Protein AF-A0A661ICR8-F1 (afdb_monomer)

Mean predicted aligned error: 2.67 Å

Secondary structure (DSSP, 8-state):
-EEEEEE-SSSTT-EEEEEE----TT---HHHHHHHHHHHHHHHTS-EE-------TT--HHHHHHHHHHHHHHHHHHHHHHH--

Structure (mmCIF, N/CA/C/O backbone):
data_AF-A0A661ICR8-F1
#
_entry.id   AF-A0A661ICR8-F1
#
loop_
_atom_site.group_PDB
_atom_site.id
_atom_site.type_symbol
_atom_site.label_atom_id
_atom_site.label_alt_id
_atom_site.label_comp_id
_atom_site.label_asym_id
_atom_site.label_entity_id
_atom_site.label_seq_id
_atom_site.pdbx_PDB_ins_code
_atom_site.Cartn_x
_atom_site.Cartn_y
_atom_site.Cartn_z
_atom_site.occupancy
_atom_site.B_iso_or_equiv
_atom_site.auth_seq_id
_atom_site.auth_comp_id
_atom_site.auth_asym_id
_atom_site.auth_atom_id
_atom_site.pdbx_PDB_model_num
ATOM 1 N N . ALA A 1 1 ? 0.125 -6.534 -0.831 1.00 97.69 1 ALA A N 1
ATOM 2 C CA . ALA A 1 1 ? 0.493 -5.928 0.462 1.00 97.69 1 ALA A CA 1
ATOM 3 C C . ALA A 1 1 ? -0.650 -6.070 1.462 1.00 97.69 1 ALA A C 1
ATOM 5 O O . ALA A 1 1 ? -1.809 -6.052 1.064 1.00 97.69 1 ALA A O 1
ATOM 6 N N . ILE A 1 2 ? -0.330 -6.222 2.742 1.00 98.62 2 ILE A N 1
ATOM 7 C CA . ILE A 1 2 ? -1.281 -6.304 3.853 1.00 98.62 2 ILE A CA 1
ATOM 8 C C . ILE A 1 2 ? -1.026 -5.107 4.766 1.00 98.62 2 ILE A C 1
ATOM 10 O O . ILE A 1 2 ? 0.124 -4.865 5.123 1.00 98.62 2 ILE A O 1
ATOM 14 N N . GLY A 1 3 ? -2.077 -4.374 5.128 1.00 98.62 3 GLY A N 1
ATOM 15 C CA . GLY A 1 3 ? -2.050 -3.295 6.110 1.00 98.62 3 GLY A CA 1
ATOM 16 C C . GLY A 1 3 ? -2.810 -3.691 7.375 1.00 98.62 3 GLY A C 1
ATOM 17 O O . GLY A 1 3 ? -3.997 -4.021 7.310 1.00 98.62 3 GLY A O 1
ATOM 18 N N . GLU A 1 4 ? -2.133 -3.634 8.519 1.00 98.50 4 GLU A N 1
ATOM 19 C CA . GLU A 1 4 ? -2.703 -3.867 9.849 1.00 98.50 4 GLU A CA 1
ATOM 20 C C . GLU A 1 4 ? -2.883 -2.521 10.569 1.00 98.50 4 GLU A C 1
ATOM 22 O O . GLU A 1 4 ? -1.883 -1.843 10.833 1.00 98.50 4 GLU A O 1
ATOM 27 N N . PRO A 1 5 ? -4.118 -2.088 10.885 1.00 98.31 5 PRO A N 1
ATOM 28 C CA . PRO A 1 5 ? -4.334 -0.855 11.631 1.00 98.31 5 PRO A CA 1
ATOM 29 C C . PRO A 1 5 ? -3.871 -1.014 13.084 1.00 98.31 5 PRO A C 1
ATOM 31 O O . PRO A 1 5 ? -4.131 -2.021 13.733 1.00 98.31 5 PRO A O 1
ATOM 34 N N . ARG A 1 6 ? -3.233 0.019 13.632 1.00 98.06 6 ARG A N 1
ATOM 35 C CA . ARG A 1 6 ? -2.784 0.057 15.032 1.00 98.06 6 ARG A CA 1
ATOM 36 C C . ARG A 1 6 ? -2.835 1.478 15.599 1.00 98.06 6 ARG A C 1
ATOM 38 O O . ARG A 1 6 ? -2.845 2.435 14.823 1.00 98.06 6 ARG A O 1
ATOM 45 N N . PRO A 1 7 ? -2.797 1.670 16.926 1.00 97.94 7 PRO A N 1
ATOM 46 C CA . PRO A 1 7 ? -2.504 2.978 17.507 1.00 97.94 7 PRO A CA 1
ATOM 47 C C . PRO A 1 7 ? -1.177 3.542 16.980 1.00 97.94 7 PRO A C 1
ATOM 49 O O . PRO A 1 7 ? -0.224 2.798 16.727 1.00 97.94 7 PRO A O 1
ATOM 52 N N . SER A 1 8 ? -1.102 4.855 16.775 1.00 97.31 8 SER A N 1
ATOM 53 C CA . SER A 1 8 ? 0.147 5.518 16.402 1.00 97.31 8 SER A CA 1
ATOM 54 C C . SER A 1 8 ? 1.143 5.485 17.566 1.00 97.31 8 SER A C 1
ATOM 56 O O . SER A 1 8 ? 0.769 5.737 18.704 1.00 97.31 8 SER A O 1
ATOM 58 N N . LEU A 1 9 ? 2.417 5.199 17.270 1.00 95.88 9 LEU A N 1
ATOM 59 C CA . LEU A 1 9 ? 3.511 5.268 18.247 1.00 95.88 9 LEU A CA 1
ATOM 60 C C . LEU A 1 9 ? 4.027 6.702 18.440 1.00 95.88 9 LEU A C 1
ATOM 62 O O . LEU A 1 9 ? 4.647 6.996 19.453 1.00 95.88 9 LEU A O 1
ATOM 66 N N . ARG A 1 10 ? 3.798 7.582 17.453 1.00 95.81 10 ARG A N 1
ATOM 67 C CA . ARG A 1 10 ? 4.250 8.983 17.465 1.00 95.81 10 ARG A CA 1
ATOM 68 C C . ARG A 1 10 ? 3.162 9.949 17.935 1.00 95.81 10 ARG A C 1
ATOM 70 O O . ARG A 1 10 ? 3.473 10.966 18.538 1.00 95.81 10 ARG A O 1
ATOM 77 N N . ASP A 1 11 ? 1.905 9.648 17.620 1.00 96.31 11 ASP A N 1
ATOM 78 C CA . ASP A 1 11 ? 0.769 10.549 17.823 1.00 96.31 11 ASP A CA 1
ATOM 79 C C . ASP A 1 11 ? -0.302 9.867 18.676 1.00 96.31 11 ASP A C 1
ATOM 81 O O . ASP A 1 11 ? -1.150 9.136 18.157 1.00 96.31 11 ASP A O 1
ATOM 85 N N . GLU A 1 12 ? -0.287 10.115 19.981 1.00 95.38 12 GLU A N 1
ATOM 86 C CA . GLU A 1 12 ? -1.271 9.534 20.893 1.00 95.38 12 GLU A CA 1
ATOM 87 C C . GLU A 1 12 ? -2.717 9.819 20.435 1.00 95.38 12 GLU A C 1
ATOM 89 O O . GLU A 1 12 ? -3.043 10.894 19.926 1.00 95.38 12 GLU A O 1
ATOM 94 N N . GLY A 1 13 ? -3.588 8.811 20.537 1.00 94.19 13 GLY A N 1
ATOM 95 C CA . GLY A 1 13 ? -4.989 8.898 20.112 1.00 94.19 13 GLY A CA 1
ATOM 96 C C . GLY A 1 13 ? -5.238 8.809 18.599 1.00 94.19 13 GLY A C 1
ATOM 97 O O . GLY A 1 13 ? -6.394 8.679 18.185 1.00 94.19 13 GLY A O 1
ATOM 98 N N . LYS A 1 14 ? -4.201 8.818 17.747 1.00 97.00 14 LYS A N 1
ATOM 99 C CA . LYS A 1 14 ? -4.359 8.608 16.296 1.00 97.00 14 LYS A CA 1
ATOM 100 C C . LYS A 1 14 ? -4.204 7.137 15.915 1.00 97.00 14 LYS A C 1
ATOM 102 O O . LYS A 1 14 ? -3.440 6.390 16.520 1.00 97.00 14 LYS A O 1
ATOM 107 N N . ILE A 1 15 ? -4.896 6.734 14.849 1.00 97.50 15 ILE A N 1
ATOM 108 C CA . ILE A 1 15 ? -4.675 5.440 14.194 1.00 97.50 15 ILE A CA 1
ATOM 109 C C . ILE A 1 15 ? -3.578 5.596 13.139 1.00 97.50 15 ILE A C 1
ATOM 111 O O . ILE A 1 15 ? -3.523 6.589 12.415 1.00 97.50 15 ILE A O 1
ATOM 115 N N . SER A 1 16 ? -2.717 4.592 13.064 1.00 97.94 16 SER A N 1
ATOM 116 C CA . SER A 1 16 ? -1.695 4.367 12.047 1.00 97.94 16 SER A CA 1
ATOM 117 C C . SER A 1 16 ? -1.868 2.941 11.502 1.00 97.94 16 SER A C 1
ATOM 119 O O . SER A 1 16 ? -2.827 2.250 11.851 1.00 97.94 16 SER A O 1
ATOM 121 N N . ALA A 1 17 ? -0.966 2.490 10.643 1.00 98.31 17 ALA A N 1
ATOM 122 C CA . ALA A 1 17 ? -0.948 1.116 10.169 1.00 98.31 17 ALA A CA 1
ATOM 123 C C . ALA A 1 17 ? 0.490 0.621 10.013 1.00 98.31 17 ALA A C 1
ATOM 125 O O . ALA A 1 17 ? 1.419 1.418 9.871 1.00 98.31 17 ALA A O 1
ATOM 126 N N . THR A 1 18 ? 0.655 -0.695 10.061 1.00 98.25 18 THR A N 1
ATOM 127 C CA . THR A 1 18 ? 1.891 -1.382 9.689 1.00 98.25 18 THR A CA 1
ATOM 128 C C . THR A 1 18 ? 1.621 -2.203 8.434 1.00 98.25 18 THR A C 1
ATOM 130 O O . THR A 1 18 ? 0.688 -3.005 8.405 1.00 98.25 18 THR A O 1
ATOM 133 N N . GLY A 1 19 ? 2.428 -1.998 7.400 1.00 97.94 19 GLY A N 1
ATOM 134 C CA . GLY A 1 19 ? 2.330 -2.684 6.122 1.00 97.94 19 GLY A CA 1
ATOM 135 C C . GLY A 1 19 ? 3.370 -3.786 5.965 1.00 97.94 19 GLY A C 1
ATOM 136 O O . GLY A 1 19 ? 4.527 -3.631 6.351 1.00 97.94 19 GLY A O 1
ATOM 137 N N . SER A 1 20 ? 2.980 -4.890 5.340 1.00 98.12 20 SER A N 1
ATOM 138 C CA . SER A 1 20 ? 3.884 -5.939 4.859 1.00 98.12 20 SER A CA 1
ATOM 139 C C . SER A 1 20 ? 3.595 -6.220 3.389 1.00 98.12 20 SER A C 1
ATOM 141 O O . SER A 1 20 ? 2.437 -6.307 2.976 1.00 98.12 20 SER A O 1
ATOM 143 N N . VAL A 1 21 ? 4.634 -6.351 2.573 1.00 97.12 21 VAL A N 1
ATOM 144 C CA . VAL A 1 21 ? 4.509 -6.640 1.143 1.00 97.12 21 VAL A CA 1
ATOM 145 C C . VAL A 1 21 ? 5.504 -7.721 0.765 1.00 97.12 21 VAL A C 1
ATOM 147 O O . VAL A 1 21 ? 6.624 -7.747 1.266 1.00 97.12 21 VAL A O 1
ATOM 150 N N . TYR A 1 22 ? 5.054 -8.634 -0.084 1.00 95.19 22 TYR A N 1
ATOM 151 C CA . TYR A 1 22 ? 5.905 -9.610 -0.733 1.00 95.19 22 TYR A CA 1
ATOM 152 C C . TYR A 1 22 ? 5.917 -9.276 -2.219 1.00 95.19 22 TYR A C 1
ATOM 154 O O . TYR A 1 22 ? 4.848 -9.161 -2.824 1.00 95.19 22 TYR A O 1
ATOM 162 N N . THR A 1 23 ? 7.111 -9.103 -2.776 1.00 94.94 23 THR A N 1
ATOM 163 C CA . THR A 1 23 ? 7.313 -8.623 -4.145 1.00 94.94 23 THR A CA 1
ATOM 164 C C . THR A 1 23 ? 8.048 -9.689 -4.933 1.00 94.94 23 THR A C 1
ATOM 166 O O . THR A 1 23 ? 9.143 -10.103 -4.551 1.00 94.94 23 THR A O 1
ATOM 169 N N . PHE A 1 24 ? 7.445 -10.143 -6.027 1.00 92.94 24 PHE A N 1
ATOM 170 C CA . PHE A 1 24 ? 8.092 -11.079 -6.938 1.00 92.94 24 PHE A CA 1
ATOM 171 C C . PHE A 1 24 ? 9.142 -10.367 -7.799 1.00 92.94 24 PHE A C 1
ATOM 173 O O . PHE A 1 24 ? 9.056 -9.164 -8.049 1.00 92.94 24 PHE A O 1
ATOM 180 N N 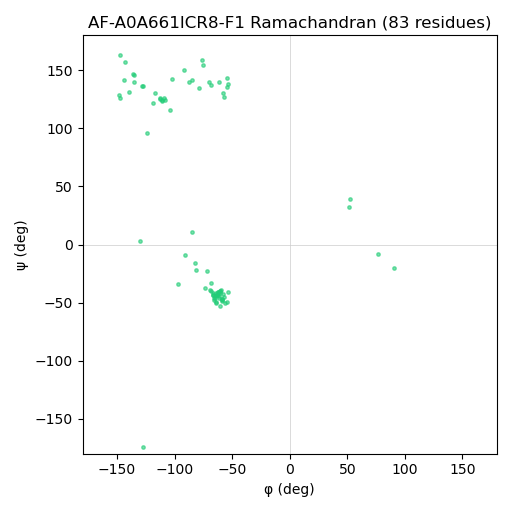. LEU A 1 25 ? 10.141 -11.118 -8.270 1.00 93.75 25 LEU A N 1
ATOM 181 C CA . LEU A 1 25 ? 11.183 -10.595 -9.154 1.00 93.75 25 LEU A CA 1
ATOM 182 C C . LEU A 1 25 ? 10.562 -9.935 -10.397 1.00 93.75 25 LEU A C 1
ATOM 184 O O . LEU A 1 25 ? 9.659 -10.494 -11.009 1.00 93.75 25 LEU A O 1
ATOM 188 N N . GLY A 1 26 ? 11.065 -8.756 -10.768 1.00 90.12 26 GLY A N 1
ATOM 189 C CA . GLY A 1 26 ? 10.580 -7.987 -11.921 1.00 90.12 26 GLY A CA 1
ATOM 190 C C . GLY A 1 26 ? 9.458 -6.996 -11.601 1.00 90.12 26 GLY A C 1
ATOM 191 O O . GLY A 1 26 ? 9.321 -6.015 -12.322 1.00 90.12 26 GLY A O 1
ATOM 192 N N . HIS A 1 27 ? 8.742 -7.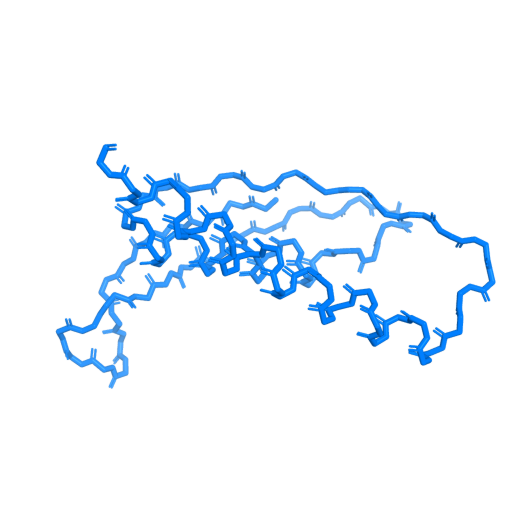172 -10.487 1.00 92.38 27 HIS A N 1
ATOM 193 C CA . HIS A 1 27 ? 7.733 -6.218 -10.022 1.00 92.38 27 HIS A CA 1
ATOM 194 C C . HIS A 1 27 ? 8.361 -5.084 -9.204 1.00 92.38 27 HIS A C 1
ATOM 196 O O . HIS A 1 27 ? 9.303 -5.304 -8.435 1.00 92.38 27 HIS A O 1
ATOM 202 N N . LYS A 1 28 ? 7.841 -3.867 -9.381 1.00 90.69 28 LYS A N 1
ATOM 203 C CA . LYS A 1 28 ? 8.354 -2.614 -8.793 1.00 90.69 28 LYS A CA 1
ATOM 204 C C . LYS A 1 28 ? 7.276 -1.771 -8.108 1.00 90.69 28 LYS A C 1
ATOM 206 O O . LYS A 1 28 ? 7.550 -0.687 -7.607 1.00 90.69 28 LYS A O 1
ATOM 211 N N . GLU A 1 29 ? 6.048 -2.269 -8.065 1.00 94.44 29 GLU A N 1
ATOM 212 C CA . GLU A 1 29 ? 4.884 -1.569 -7.511 1.00 94.44 29 GLU A CA 1
ATOM 213 C C . GLU A 1 29 ? 4.748 -1.746 -5.986 1.00 94.44 29 GLU A C 1
ATOM 215 O O . GLU A 1 29 ? 3.711 -1.445 -5.395 1.00 94.44 29 GLU A O 1
ATOM 220 N N . ASP A 1 30 ? 5.767 -2.285 -5.323 1.00 95.75 30 ASP A N 1
ATOM 221 C CA . ASP A 1 30 ? 5.709 -2.717 -3.930 1.00 95.75 30 ASP A CA 1
ATOM 222 C C . ASP A 1 30 ? 5.569 -1.558 -2.948 1.00 95.75 30 ASP A C 1
ATOM 224 O O . ASP A 1 30 ? 4.780 -1.648 -2.002 1.00 95.75 30 ASP A O 1
ATOM 228 N N . VAL A 1 31 ? 6.274 -0.456 -3.212 1.00 95.44 31 VAL A N 1
ATOM 229 C CA . VAL A 1 31 ? 6.202 0.768 -2.406 1.00 95.44 31 VAL A CA 1
ATOM 230 C C . VAL A 1 31 ? 4.777 1.313 -2.407 1.00 95.44 31 VAL A C 1
ATOM 232 O O . VAL A 1 31 ? 4.186 1.488 -1.340 1.00 95.44 31 VAL A O 1
ATOM 235 N N . ILE A 1 32 ? 4.190 1.502 -3.595 1.00 97.19 32 ILE A N 1
ATOM 236 C CA . ILE A 1 32 ? 2.839 2.052 -3.713 1.00 97.19 32 ILE A CA 1
ATOM 237 C C . ILE A 1 32 ? 1.789 1.064 -3.194 1.00 97.19 32 ILE A C 1
ATOM 239 O O . ILE A 1 32 ? 0.884 1.461 -2.467 1.00 97.19 32 ILE A O 1
ATOM 243 N N . ALA A 1 33 ? 1.931 -0.241 -3.455 1.00 97.81 33 ALA A N 1
ATOM 244 C CA . ALA A 1 33 ? 1.005 -1.247 -2.939 1.00 97.81 33 ALA A CA 1
ATOM 245 C C . ALA A 1 33 ? 1.001 -1.295 -1.403 1.00 97.81 33 ALA A C 1
ATOM 247 O O . ALA A 1 33 ? -0.063 -1.421 -0.789 1.00 97.81 33 ALA A O 1
ATOM 248 N N . LYS A 1 34 ? 2.179 -1.192 -0.770 1.00 98.38 34 LYS A N 1
ATOM 249 C CA . LYS A 1 34 ? 2.309 -1.122 0.690 1.00 98.38 34 LYS A CA 1
ATOM 250 C C . LYS A 1 34 ? 1.702 0.163 1.242 1.00 98.38 34 LYS A C 1
ATOM 252 O O . LYS A 1 34 ? 0.916 0.079 2.183 1.00 98.38 34 LYS A O 1
ATOM 257 N N . GLU A 1 35 ? 2.014 1.310 0.644 1.00 98.12 35 GLU A N 1
ATOM 258 C CA . GLU A 1 35 ? 1.472 2.607 1.060 1.00 98.12 35 GLU A CA 1
ATOM 259 C C . GLU A 1 35 ? -0.060 2.618 0.986 1.00 98.12 35 GLU A C 1
ATOM 261 O O . GLU A 1 35 ? -0.731 2.952 1.963 1.00 98.12 35 GLU A O 1
ATOM 266 N N . MET A 1 36 ? -0.634 2.163 -0.132 1.00 98.50 36 MET A N 1
ATOM 267 C CA . MET A 1 36 ? -2.085 2.055 -0.290 1.00 98.50 36 MET A CA 1
ATOM 268 C C . MET A 1 36 ? -2.702 1.151 0.786 1.00 98.50 36 MET A C 1
ATOM 270 O O . MET A 1 36 ? -3.732 1.499 1.363 1.00 98.50 36 MET A O 1
ATOM 274 N N . ALA A 1 37 ? -2.080 0.007 1.095 1.00 98.69 37 ALA A N 1
ATOM 275 C CA . ALA A 1 37 ? -2.579 -0.899 2.128 1.00 98.69 37 ALA A CA 1
ATOM 276 C C . ALA A 1 37 ? -2.551 -0.259 3.525 1.00 98.69 37 ALA A C 1
ATOM 278 O O . ALA A 1 37 ? -3.516 -0.399 4.278 1.00 98.69 37 ALA A O 1
ATOM 279 N N . GLU A 1 38 ? -1.481 0.465 3.865 1.00 98.69 38 GLU A N 1
ATOM 280 C CA . GLU A 1 38 ? -1.350 1.189 5.134 1.00 98.69 38 GLU A CA 1
ATOM 281 C C . GLU A 1 38 ? -2.376 2.324 5.246 1.00 98.69 38 GLU A C 1
ATOM 283 O O . GLU A 1 38 ? -3.068 2.439 6.262 1.00 98.69 38 GLU A O 1
ATOM 288 N N . GLU A 1 39 ? -2.538 3.128 4.194 1.00 98.50 39 GLU A N 1
ATOM 289 C CA . GLU A 1 39 ? -3.469 4.256 4.179 1.00 98.50 39 GLU A CA 1
ATOM 290 C C . GLU A 1 39 ? -4.931 3.806 4.242 1.00 98.50 39 GLU A C 1
ATOM 292 O O . GLU A 1 39 ? -5.710 4.359 5.026 1.00 98.50 39 GLU A O 1
ATOM 297 N N . VAL A 1 40 ? -5.312 2.770 3.484 1.00 98.50 40 VAL A N 1
ATOM 298 C CA . VAL A 1 40 ? -6.669 2.211 3.550 1.00 98.50 40 VAL A CA 1
ATOM 299 C C . VAL A 1 40 ? -6.918 1.560 4.906 1.00 98.50 40 VAL A C 1
ATOM 301 O O . VAL A 1 40 ? -7.963 1.817 5.504 1.00 98.50 40 VAL A O 1
ATOM 304 N N . ALA A 1 41 ? -5.969 0.791 5.448 1.00 98.56 41 ALA A N 1
ATOM 305 C CA . ALA A 1 41 ? -6.132 0.168 6.761 1.00 98.56 41 ALA A CA 1
ATOM 306 C C . ALA A 1 41 ? -6.304 1.213 7.872 1.00 98.56 41 ALA A C 1
ATOM 308 O O . ALA A 1 41 ? -7.241 1.128 8.673 1.00 98.56 41 ALA A O 1
ATOM 309 N N . LYS A 1 42 ? -5.455 2.249 7.871 1.00 97.81 42 LYS A N 1
ATOM 310 C CA . LYS A 1 42 ? -5.543 3.404 8.774 1.00 97.81 42 LYS A CA 1
ATOM 311 C C . LYS A 1 42 ? -6.878 4.133 8.623 1.00 97.81 42 LYS A C 1
ATOM 313 O O . LYS A 1 42 ? -7.533 4.451 9.617 1.00 97.81 42 LYS A O 1
ATOM 318 N N . GLY A 1 43 ? -7.289 4.390 7.382 1.00 97.12 43 GLY A N 1
ATOM 319 C CA . GLY A 1 43 ? -8.530 5.079 7.048 1.00 97.12 43 GLY A CA 1
ATOM 320 C C . GLY A 1 43 ? -9.766 4.288 7.467 1.00 97.12 43 GLY A C 1
ATOM 321 O O . GLY A 1 43 ? -10.685 4.834 8.065 1.00 97.12 43 GLY A O 1
ATOM 322 N N . LEU A 1 44 ? -9.815 2.989 7.226 1.00 97.00 44 LEU A N 1
ATOM 323 C CA . LEU A 1 44 ? -11.005 2.189 7.512 1.00 97.00 44 LEU A CA 1
ATOM 324 C C . LEU A 1 44 ? -11.006 1.576 8.914 1.00 97.00 44 LEU A C 1
ATOM 326 O O . LEU A 1 44 ? -12.035 1.050 9.328 1.00 97.00 44 LEU A O 1
ATOM 330 N N . ARG A 1 45 ? -9.884 1.655 9.646 1.00 97.12 45 ARG A N 1
ATOM 331 C CA . ARG A 1 45 ? -9.648 0.927 10.908 1.00 97.12 45 ARG A CA 1
ATOM 332 C C . ARG A 1 45 ? -9.911 -0.573 10.750 1.00 97.12 45 ARG A C 1
ATOM 334 O O . ARG A 1 45 ? -10.490 -1.215 11.622 1.00 97.12 45 ARG A O 1
ATOM 341 N N . LYS A 1 46 ? -9.510 -1.121 9.602 1.00 97.44 46 LYS A N 1
ATOM 342 C CA . LYS A 1 46 ? -9.715 -2.522 9.225 1.00 97.44 46 LYS A CA 1
ATOM 343 C C . LYS A 1 46 ? -8.446 -3.084 8.609 1.00 97.44 46 LYS A C 1
ATOM 345 O O . LYS A 1 46 ? -7.733 -2.380 7.896 1.00 97.44 46 LYS A O 1
ATOM 350 N N . ARG A 1 47 ? -8.199 -4.371 8.843 1.00 98.38 47 ARG A N 1
ATOM 351 C CA . ARG A 1 47 ? -7.178 -5.117 8.103 1.00 98.38 47 ARG A CA 1
ATOM 352 C C . ARG A 1 47 ? -7.499 -5.058 6.618 1.00 98.38 47 ARG A C 1
ATOM 354 O O . ARG A 1 47 ? -8.640 -5.302 6.232 1.00 98.38 47 ARG A O 1
ATOM 361 N N . THR A 1 48 ? -6.507 -4.699 5.815 1.00 98.38 48 THR A N 1
ATOM 362 C CA . THR A 1 48 ? -6.683 -4.469 4.380 1.00 98.38 48 THR A CA 1
ATOM 363 C C . THR A 1 48 ? -5.654 -5.259 3.594 1.00 98.38 48 THR A C 1
ATOM 365 O O . THR A 1 48 ? -4.476 -5.263 3.940 1.00 98.38 48 THR A O 1
ATOM 368 N N . VAL A 1 49 ? -6.091 -5.896 2.511 1.00 98.38 49 VAL A N 1
ATOM 369 C CA . VAL A 1 49 ? -5.211 -6.515 1.519 1.00 98.38 49 VAL A CA 1
ATOM 370 C C . VAL A 1 49 ? -5.309 -5.698 0.237 1.00 98.38 49 VAL A C 1
ATOM 372 O O . VAL A 1 49 ? -6.401 -5.503 -0.288 1.00 98.38 49 VAL A O 1
ATOM 375 N N . VAL A 1 50 ? -4.170 -5.226 -0.265 1.00 97.94 50 VAL A N 1
ATOM 376 C CA . VAL A 1 50 ? -4.046 -4.610 -1.590 1.00 97.94 50 VAL A CA 1
ATOM 377 C C . VAL A 1 50 ? -3.285 -5.570 -2.489 1.00 97.94 50 VAL A C 1
ATOM 379 O O . VAL A 1 50 ? -2.162 -5.970 -2.173 1.00 97.94 50 VAL A O 1
ATOM 382 N N . VAL A 1 51 ? -3.891 -5.925 -3.615 1.00 95.94 51 VAL A N 1
ATOM 383 C CA . VAL A 1 51 ? -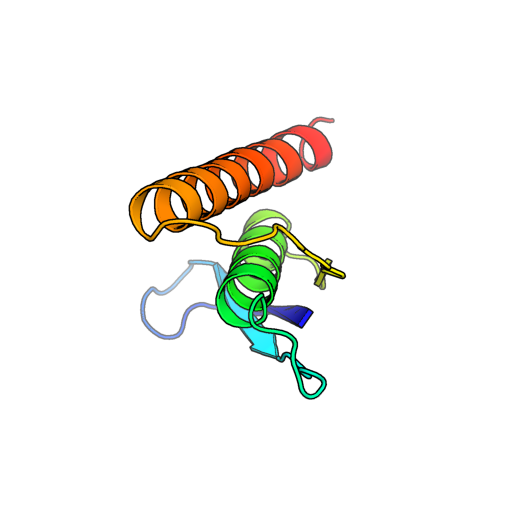3.240 -6.649 -4.708 1.00 95.94 51 VAL A CA 1
ATOM 384 C C . VAL A 1 51 ? -3.097 -5.659 -5.853 1.00 95.94 51 VAL A C 1
ATOM 386 O O . VAL A 1 51 ? -4.077 -5.022 -6.232 1.00 95.94 51 VAL A O 1
ATOM 389 N N . ALA A 1 52 ? -1.881 -5.492 -6.357 1.00 94.19 52 ALA A N 1
ATOM 390 C CA . ALA A 1 52 ? -1.575 -4.545 -7.415 1.00 94.19 52 ALA A CA 1
ATOM 391 C C . ALA A 1 52 ? -0.667 -5.213 -8.445 1.00 94.19 52 ALA A C 1
ATOM 393 O O . ALA A 1 52 ? 0.171 -6.042 -8.094 1.00 94.19 52 ALA A O 1
ATOM 394 N N . GLY A 1 53 ? -0.864 -4.833 -9.700 1.00 92.81 53 GLY A N 1
ATOM 395 C CA . GLY A 1 53 ? 0.013 -5.145 -10.814 1.00 92.81 53 GLY A CA 1
ATOM 396 C C . GLY A 1 53 ? -0.081 -3.984 -11.786 1.00 92.81 53 GLY A C 1
ATOM 397 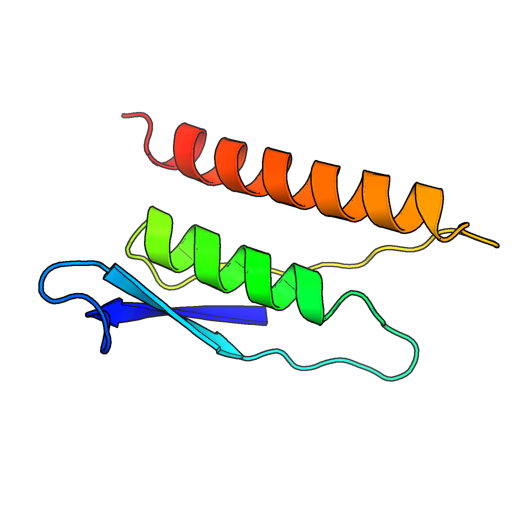O O . GLY A 1 53 ? -1.184 -3.526 -12.096 1.00 92.81 53 GLY A O 1
ATOM 398 N N . MET A 1 54 ? 1.064 -3.450 -12.186 1.00 91.62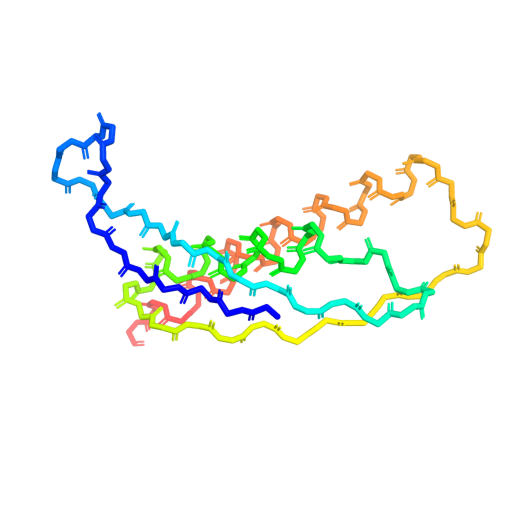 54 MET A N 1
ATOM 399 C CA . MET A 1 54 ? 1.123 -2.259 -13.019 1.00 91.62 54 MET A CA 1
ATOM 400 C C . MET A 1 54 ? 2.225 -2.455 -14.052 1.00 91.62 54 MET A C 1
ATOM 402 O O . MET A 1 54 ? 3.320 -2.894 -13.713 1.00 91.62 54 MET A O 1
ATOM 406 N N . HIS A 1 55 ? 1.912 -2.196 -15.316 1.00 93.06 55 HIS A N 1
ATOM 407 C CA . HIS A 1 55 ? 2.815 -2.479 -16.419 1.00 93.06 55 HIS A CA 1
ATOM 408 C C . HIS A 1 55 ? 2.621 -1.443 -17.517 1.00 93.06 55 HIS A C 1
ATOM 410 O O . HIS A 1 55 ? 1.502 -1.230 -17.984 1.00 93.06 55 HIS A O 1
ATOM 416 N N . TRP A 1 56 ? 3.728 -0.819 -17.899 1.00 94.38 56 TRP A N 1
ATOM 417 C CA . TRP A 1 56 ? 3.841 0.105 -19.015 1.00 94.38 56 TRP A CA 1
ATOM 418 C C . TRP A 1 56 ? 5.204 -0.103 -19.657 1.00 94.38 56 TRP A C 1
ATOM 420 O O . TRP A 1 56 ? 6.198 -0.291 -18.950 1.00 94.38 56 TRP A O 1
ATOM 430 N N . ASP A 1 57 ? 5.239 -0.035 -20.979 1.00 95.62 57 ASP A N 1
ATOM 431 C CA . ASP A 1 57 ? 6.482 -0.041 -21.735 1.00 95.62 57 ASP A CA 1
ATOM 432 C C . ASP A 1 57 ? 7.120 1.349 -21.684 1.00 95.62 57 ASP A C 1
ATOM 434 O O . ASP A 1 57 ? 6.431 2.354 -21.845 1.00 95.62 57 ASP A O 1
ATOM 438 N N . GLU A 1 58 ? 8.432 1.394 -21.436 1.00 95.31 58 GLU A N 1
ATOM 439 C CA . GLU A 1 58 ? 9.256 2.615 -21.496 1.00 95.31 58 GLU A CA 1
ATOM 440 C C . GLU A 1 58 ? 8.717 3.812 -20.683 1.00 95.31 58 GLU A C 1
ATOM 442 O O . GLU A 1 58 ? 8.937 4.965 -21.050 1.00 95.31 58 GLU A O 1
ATOM 447 N N . ILE A 1 59 ? 8.039 3.548 -19.556 1.00 95.94 59 ILE A N 1
ATOM 448 C CA . ILE A 1 59 ? 7.446 4.596 -18.715 1.00 95.94 59 ILE A CA 1
ATOM 449 C C . ILE A 1 59 ? 8.498 5.608 -18.242 1.00 95.94 59 ILE A C 1
ATOM 451 O O . ILE A 1 59 ? 9.526 5.243 -17.657 1.00 95.94 59 ILE A O 1
ATOM 455 N N . SER A 1 60 ? 8.234 6.894 -18.477 1.00 97.62 60 SER A N 1
ATOM 456 C CA . SER A 1 60 ? 9.145 7.963 -18.071 1.00 97.62 60 SER A CA 1
ATOM 457 C C . SER A 1 60 ? 9.064 8.235 -16.559 1.00 97.62 60 SER A C 1
ATOM 459 O O . SER A 1 60 ? 8.044 7.945 -15.925 1.00 97.62 60 SER A O 1
ATOM 461 N N . PRO A 1 61 ? 10.095 8.842 -15.942 1.00 97.06 61 PRO A N 1
ATOM 462 C CA . PRO A 1 61 ? 10.026 9.279 -14.546 1.00 97.06 61 PRO A CA 1
ATOM 463 C C . PRO A 1 61 ? 8.817 10.179 -14.243 1.00 97.06 61 PRO A C 1
ATOM 465 O O . PRO A 1 61 ? 8.143 9.995 -13.232 1.00 97.06 61 PRO A O 1
ATOM 468 N N . GLU A 1 62 ? 8.483 11.102 -15.145 1.00 98.19 62 GLU A N 1
ATOM 469 C CA . GLU A 1 62 ? 7.338 12.009 -15.002 1.00 98.19 62 GLU A CA 1
ATOM 470 C C . GLU A 1 62 ? 5.998 11.261 -15.091 1.00 98.19 62 GLU A C 1
ATOM 472 O O . GLU A 1 62 ? 5.007 11.640 -14.464 1.00 98.19 62 GLU A O 1
ATOM 477 N N . GLU A 1 63 ? 5.932 10.192 -15.884 1.00 97.25 63 GLU A N 1
ATOM 478 C CA . GLU A 1 63 ? 4.756 9.327 -15.957 1.00 97.25 63 GLU A CA 1
ATOM 479 C C . GLU A 1 63 ? 4.614 8.453 -14.711 1.00 97.25 63 GLU A C 1
ATOM 481 O O . GLU A 1 63 ? 3.498 8.299 -14.208 1.00 97.25 63 GLU A O 1
ATOM 486 N N . ILE A 1 64 ? 5.725 7.959 -14.154 1.00 96.12 64 ILE A N 1
ATOM 487 C CA . ILE A 1 64 ? 5.738 7.265 -12.859 1.00 96.12 64 ILE A CA 1
ATOM 488 C C . ILE A 1 64 ? 5.152 8.174 -11.771 1.00 96.12 64 ILE A C 1
ATOM 490 O O . ILE A 1 64 ? 4.289 7.735 -11.009 1.00 96.12 64 ILE A O 1
ATOM 494 N N . GLU A 1 65 ? 5.551 9.448 -11.721 1.00 97.00 65 GLU A N 1
ATOM 495 C CA . GLU A 1 65 ? 4.997 10.413 -10.761 1.00 97.00 65 GLU A CA 1
ATOM 496 C C . GLU A 1 65 ? 3.480 10.572 -10.923 1.00 97.00 65 GLU A C 1
ATOM 498 O O . GLU A 1 65 ? 2.733 10.457 -9.948 1.00 97.00 65 GLU A O 1
ATOM 503 N N . LYS A 1 66 ? 2.988 10.732 -12.159 1.00 97.75 66 LYS A N 1
ATOM 504 C CA . LYS A 1 66 ? 1.540 10.818 -12.437 1.00 97.75 66 LYS A CA 1
ATOM 505 C C . LYS A 1 66 ? 0.785 9.568 -11.989 1.00 97.75 66 LYS A C 1
ATOM 507 O O . LYS A 1 66 ? -0.342 9.670 -11.492 1.00 97.75 66 LYS A O 1
ATOM 512 N N . VAL A 1 67 ? 1.381 8.393 -12.175 1.00 96.62 67 VAL A N 1
ATOM 513 C CA . VAL A 1 67 ? 0.817 7.112 -11.745 1.00 96.62 67 VAL A CA 1
ATOM 514 C C . VAL A 1 67 ? 0.745 7.038 -10.217 1.00 96.62 67 VAL A C 1
ATOM 516 O O . VAL A 1 67 ? -0.309 6.696 -9.676 1.00 96.62 67 VAL A O 1
ATOM 519 N N . ILE A 1 68 ? 1.809 7.427 -9.510 1.00 96.94 68 ILE A N 1
ATOM 520 C CA . ILE A 1 68 ? 1.834 7.491 -8.040 1.00 96.94 68 ILE A CA 1
ATOM 521 C C . ILE A 1 68 ? 0.743 8.440 -7.527 1.00 96.94 68 ILE A C 1
ATOM 523 O O . ILE A 1 68 ? -0.063 8.060 -6.673 1.00 96.94 68 ILE A O 1
ATOM 527 N N . GLU A 1 69 ? 0.633 9.640 -8.100 1.00 98.19 69 GLU A N 1
ATOM 528 C CA . GLU A 1 69 ? -0.417 10.591 -7.731 1.00 98.19 69 GLU A CA 1
ATOM 529 C C . GLU A 1 69 ? -1.826 10.035 -7.980 1.00 98.19 69 GLU A C 1
ATOM 531 O O . GLU A 1 69 ? -2.746 10.248 -7.179 1.00 98.19 69 GLU A O 1
ATOM 536 N N . ALA A 1 70 ? -2.025 9.322 -9.093 1.00 97.94 70 ALA A N 1
ATOM 537 C CA . ALA A 1 70 ? -3.293 8.673 -9.394 1.00 97.94 70 ALA A CA 1
ATOM 538 C C . ALA A 1 70 ? -3.639 7.611 -8.340 1.00 97.94 70 ALA A C 1
ATOM 540 O O . ALA A 1 70 ? -4.777 7.590 -7.859 1.00 97.94 70 ALA A O 1
ATOM 541 N N . CYS A 1 71 ? -2.668 6.802 -7.912 1.00 98.12 71 CYS A N 1
ATOM 542 C CA . CYS A 1 71 ? -2.832 5.828 -6.831 1.00 98.12 71 CYS A CA 1
ATOM 543 C C . CYS A 1 71 ? -3.178 6.499 -5.493 1.00 98.12 71 CYS A C 1
ATOM 545 O O . CYS A 1 71 ? -4.082 6.041 -4.786 1.00 98.12 71 CYS A O 1
ATOM 547 N N . HIS A 1 72 ? -2.550 7.629 -5.157 1.00 98.38 72 HIS A N 1
ATOM 548 C CA . HIS A 1 72 ? -2.891 8.399 -3.954 1.00 98.38 72 HIS A CA 1
ATOM 549 C C . HIS A 1 72 ? -4.319 8.952 -4.004 1.00 98.38 72 HIS A C 1
ATOM 551 O O . HIS A 1 72 ? -5.065 8.857 -3.022 1.00 98.38 72 HIS A O 1
ATOM 557 N N . ARG A 1 73 ? -4.742 9.504 -5.150 1.00 98.56 73 ARG A N 1
ATOM 558 C CA . ARG A 1 73 ? -6.127 9.970 -5.346 1.00 98.56 73 ARG A CA 1
ATOM 559 C C . ARG A 1 73 ? -7.123 8.816 -5.247 1.00 98.56 73 ARG A C 1
ATOM 561 O O . ARG A 1 73 ? -8.147 8.956 -4.575 1.00 98.56 73 ARG A O 1
ATO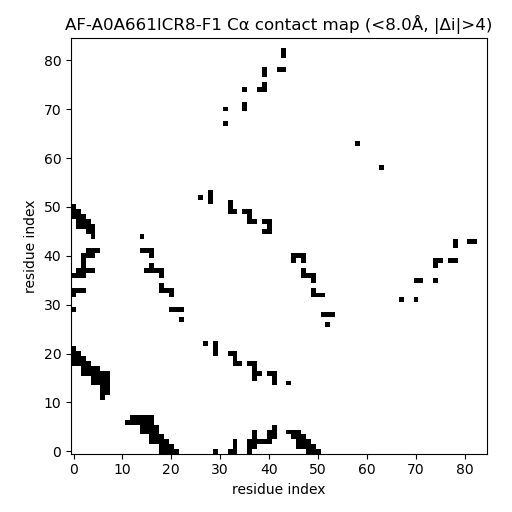M 568 N N . LEU A 1 74 ? -6.812 7.677 -5.867 1.00 98.19 74 LEU A N 1
ATOM 569 C CA . LEU A 1 74 ? -7.642 6.476 -5.824 1.00 98.19 74 LEU A CA 1
ATOM 570 C C . LEU A 1 74 ? -7.796 5.957 -4.391 1.00 98.19 74 LEU A C 1
ATOM 572 O O . LEU A 1 74 ? -8.910 5.681 -3.961 1.00 98.19 74 LEU A O 1
ATOM 576 N N . THR A 1 75 ? -6.708 5.916 -3.625 1.00 98.50 75 THR A N 1
ATOM 577 C CA . THR A 1 75 ? -6.703 5.515 -2.209 1.00 98.50 75 THR A CA 1
ATOM 578 C C . THR A 1 75 ? -7.658 6.363 -1.377 1.00 98.50 75 THR A C 1
ATOM 580 O O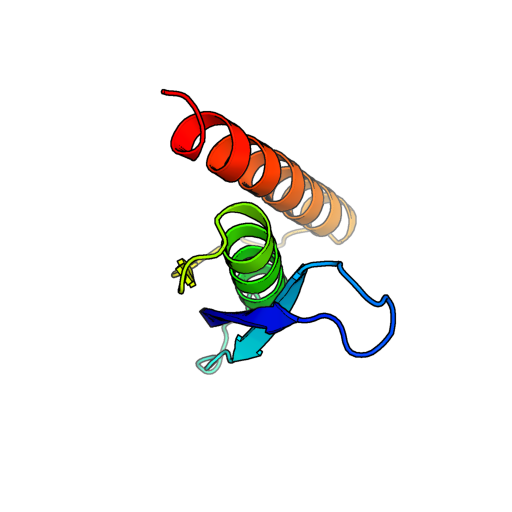 . THR A 1 75 ? -8.523 5.837 -0.674 1.00 98.50 75 THR A O 1
ATOM 583 N N . LYS A 1 76 ? -7.562 7.694 -1.503 1.00 98.31 76 LYS A N 1
ATOM 584 C CA . LYS A 1 76 ? -8.462 8.631 -0.812 1.00 98.31 76 LYS A CA 1
ATOM 585 C C . LYS A 1 76 ? -9.921 8.412 -1.218 1.00 98.31 76 LYS A C 1
ATOM 587 O O . LYS A 1 76 ? -10.799 8.448 -0.356 1.00 98.31 76 LYS A O 1
ATOM 592 N N . LYS A 1 77 ? -10.178 8.157 -2.506 1.00 98.25 77 LYS A N 1
ATOM 593 C CA . LYS A 1 77 ? -11.521 7.856 -3.017 1.00 98.25 77 LYS A CA 1
ATOM 594 C C . LYS A 1 77 ? -12.063 6.555 -2.421 1.00 98.25 77 LYS A C 1
ATOM 596 O O . LYS A 1 77 ? -13.155 6.580 -1.873 1.00 98.25 77 LYS A O 1
ATOM 601 N N . ILE A 1 78 ? -11.292 5.465 -2.433 1.00 97.56 78 ILE A N 1
ATOM 602 C CA . ILE A 1 78 ? -11.686 4.174 -1.839 1.00 97.56 78 ILE A CA 1
ATOM 603 C C . ILE A 1 78 ? -12.086 4.351 -0.370 1.00 97.56 78 ILE A C 1
ATOM 605 O O . ILE A 1 78 ? -13.161 3.915 0.029 1.00 97.56 78 ILE A O 1
ATOM 609 N N . ILE A 1 79 ? -11.261 5.035 0.430 1.00 98.06 79 ILE A N 1
ATOM 610 C CA . ILE A 1 79 ? -11.557 5.265 1.853 1.00 98.06 79 ILE A CA 1
ATOM 611 C C . ILE A 1 79 ? -12.864 6.046 2.025 1.00 98.06 79 ILE A C 1
ATOM 613 O O . ILE A 1 79 ? -13.648 5.729 2.918 1.00 98.06 79 ILE A O 1
ATOM 617 N N . LYS A 1 80 ? -13.092 7.072 1.197 1.00 98.00 80 LYS A N 1
ATOM 618 C CA . LYS A 1 80 ? -14.308 7.890 1.246 1.00 98.00 80 LYS A CA 1
ATOM 619 C C . LYS A 1 80 ? -15.553 7.069 0.906 1.00 98.00 80 LYS A C 1
ATOM 621 O O . LYS A 1 80 ? -16.508 7.115 1.670 1.00 98.00 80 LYS A O 1
ATOM 626 N N . GLU A 1 81 ? -15.526 6.327 -0.199 1.00 97.12 81 GLU A N 1
ATOM 627 C CA . GLU A 1 81 ? -16.676 5.546 -0.674 1.00 97.12 81 GLU A CA 1
ATOM 628 C C . GLU A 1 81 ? -17.012 4.395 0.282 1.00 97.12 81 GLU A C 1
ATOM 630 O O . GLU A 1 81 ? -18.169 4.193 0.619 1.00 97.12 81 GLU A O 1
ATOM 635 N N . VAL A 1 82 ? -16.010 3.680 0.806 1.00 96.12 82 VAL A N 1
ATOM 636 C CA . VAL A 1 82 ? -16.245 2.559 1.738 1.00 96.12 82 VAL A CA 1
ATOM 637 C C . VAL A 1 82 ? -16.714 3.034 3.122 1.00 96.12 82 VAL A C 1
ATOM 639 O O . VAL A 1 82 ? -17.323 2.268 3.866 1.00 96.12 82 VAL A O 1
ATOM 642 N N . ARG A 1 83 ? -16.418 4.284 3.500 1.00 91.56 83 ARG A N 1
ATOM 643 C CA . ARG A 1 83 ? -16.946 4.906 4.726 1.00 91.56 83 ARG A CA 1
ATOM 644 C C . ARG A 1 83 ? -18.352 5.479 4.556 1.00 91.56 83 ARG A C 1
ATOM 646 O O . ARG A 1 83 ? -18.949 5.824 5.575 1.00 91.56 83 ARG A O 1
ATOM 653 N N . ALA A 1 84 ? -18.829 5.667 3.325 1.00 77.50 84 ALA A N 1
ATOM 654 C CA . ALA A 1 84 ? -20.174 6.174 3.103 1.00 77.50 84 ALA A CA 1
ATOM 655 C C . ALA A 1 84 ? -21.198 5.184 3.701 1.00 77.50 84 ALA A C 1
ATOM 657 O O . ALA A 1 84 ? -20.955 3.976 3.644 1.00 77.50 84 ALA A O 1
ATOM 658 N N . PRO A 1 85 ? -22.263 5.690 4.348 1.00 52.28 85 PRO A N 1
ATOM 659 C CA . PRO A 1 85 ? -23.274 4.862 5.002 1.00 52.28 85 PRO A CA 1
ATOM 660 C C . PRO A 1 85 ? -24.042 3.968 4.025 1.00 52.28 85 PRO A C 1
ATOM 662 O O . PRO A 1 85 ? -24.223 4.381 2.856 1.00 52.28 85 PRO A O 1
#

Solvent-accessible surface area (backbone atoms only — not comparable to full-atom v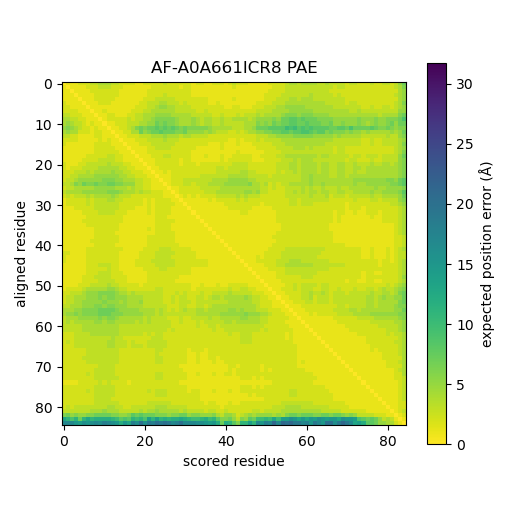alues): 4895 Å² total; per-residue (Å²): 41,37,4,42,46,40,76,32,92,88,44,84,95,38,70,28,45,52,54,48,66,85,75,58,92,92,64,80,61,54,67,61,29,22,50,47,8,19,52,41,2,31,64,65,70,36,78,30,79,31,88,81,87,85,87,72,82,90,68,4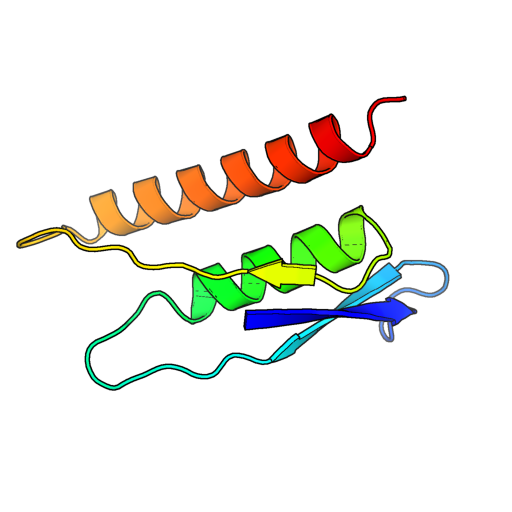7,74,73,53,51,50,54,50,52,53,49,52,53,53,48,44,57,46,52,44,52,62,72,65,52,130

pLDDT: mean 95.99, std 5.57, range [52.28, 98.69]

Radius of gyration: 13.96 Å; Cα contacts (8 Å, |Δi|>4): 122; chains: 1; bounding box: 34×23×43 Å

Foldseek 3Di:
DKWQWDADPVDGPAIWIDFDDDDDPPDDCGVLQRVLNGLLCSLQVHIDHGDDDDDDPPQDPVNVVVVSVVSVVVSVVVSVVVPDD

Sequence (85 aa):
AIGEPRPSLRDEGKISATGSVYTFLGHKEDVIAKEMAEEVAKGLRKRTVVVAGMHWDEISPEEIEKVIEACHRLTKKIIKEVRAP

Nearest PDB structures (foldseek):
  5wtq-assembly1_A  TM=5.366E-01  e=2.799E-01  Homo sapiens
  5wtq-assembly2_D  TM=5.928E-01  e=4.986E-01  Homo sapiens